Protein AF-A0A7J6EQL5-F1 (afdb_monomer_lite)

pLDDT: mean 83.11, std 14.64, range [50.06, 96.56]

InterPro domains:
  IPR036514 SGNH hydrolase superfamily [G3DSA:3.40.50.1110] (2-82)
  IPR051238 GDSL esterase/lipase [PTHR45650] (5-78)

Organism: Cannabis sativa (NCBI:txid3483)

Sequence (100 aa):
MVVIRLYNNNARKVVLAGIGQIGISPAIIDLYGKKTGVDKVNNLIQIFNKKLKSLVYKLNTKFSDAKFIFVNTFQMHSGDDLSSVDNYPIDIKQLAQLRL

Foldseek 3Di:
DVVVVCVVVVAQEAEDEADAQCLQPPVLCVVQNNPRSRPVVLVVSVVVLVVVVVVQVVVCVVDVSHHYWYFHNHLVPPPDPVVDCVSHRTRVVCVVVPDD

Secondary structure (DSSP, 8-state):
--HHHHHHTT--EEEEE-----TTSHHHHHHH-HHHHHHHHHHHHHHHHHHHHHHHHHHHHH-TT-EEEEE-TTSTTSS--TTSGGGSSB-HHHHTTS--

Radius of gyration: 15.71 Å; chains: 1; bounding box: 38×21×42 Å

Structure (mmCIF, N/CA/C/O backbone):
data_AF-A0A7J6EQL5-F1
#
_entry.id   AF-A0A7J6EQL5-F1
#
loop_
_atom_site.group_PDB
_atom_site.id
_atom_site.type_symbol
_atom_site.label_atom_id
_atom_site.label_alt_id
_atom_site.label_comp_id
_atom_site.label_asym_id
_atom_site.label_entity_id
_atom_site.label_seq_id
_atom_site.pdbx_PDB_ins_code
_atom_site.Cartn_x
_atom_site.Cartn_y
_atom_site.Cartn_z
_atom_site.occupancy
_atom_site.B_iso_or_equiv
_atom_site.auth_seq_id
_atom_site.auth_comp_id
_atom_site.auth_asym_id
_atom_site.auth_atom_id
_atom_site.pdbx_PDB_model_num
ATOM 1 N N . MET A 1 1 ? -12.941 3.254 -6.454 1.00 65.62 1 MET A N 1
ATOM 2 C CA . MET A 1 1 ? -13.169 3.193 -4.989 1.00 65.62 1 MET A CA 1
ATOM 3 C C . MET A 1 1 ? -13.409 1.736 -4.563 1.00 65.62 1 MET A C 1
ATOM 5 O O . MET A 1 1 ? -14.544 1.357 -4.323 1.00 65.62 1 MET A O 1
ATOM 9 N N . VAL A 1 2 ? -12.362 0.896 -4.536 1.00 87.75 2 VAL A N 1
ATOM 10 C CA . VAL A 1 2 ? -12.475 -0.557 -4.241 1.00 87.75 2 VAL A CA 1
ATOM 11 C C . VAL A 1 2 ? -12.235 -0.855 -2.757 1.00 87.75 2 VAL A C 1
ATOM 13 O O . VAL A 1 2 ? -13.017 -1.561 -2.138 1.00 87.75 2 VAL A O 1
ATOM 16 N N . VAL A 1 3 ? -11.227 -0.227 -2.144 1.00 91.94 3 VAL A N 1
ATOM 17 C CA . VAL A 1 3 ? -10.870 -0.445 -0.728 1.00 91.94 3 VAL A CA 1
ATOM 18 C C . VAL A 1 3 ? -12.016 -0.084 0.228 1.00 91.94 3 VAL A C 1
ATOM 20 O O . VAL A 1 3 ? -12.318 -0.834 1.148 1.00 91.94 3 VAL A O 1
ATOM 23 N N . ILE A 1 4 ? -12.722 1.022 -0.031 1.00 92.25 4 ILE A N 1
ATOM 24 C CA . ILE A 1 4 ? -13.876 1.425 0.791 1.00 92.25 4 ILE A CA 1
ATOM 25 C C . ILE A 1 4 ? -15.056 0.460 0.601 1.00 92.25 4 ILE A C 1
ATOM 27 O O . ILE A 1 4 ? -15.802 0.215 1.541 1.00 92.25 4 ILE A O 1
ATOM 31 N N . ARG A 1 5 ? -15.209 -0.150 -0.584 1.00 96.06 5 ARG A N 1
ATOM 32 C CA . ARG A 1 5 ? -16.234 -1.182 -0.791 1.00 96.06 5 ARG A CA 1
ATOM 33 C C . ARG A 1 5 ? -15.947 -2.425 0.045 1.00 96.06 5 ARG A C 1
ATOM 35 O O . ARG A 1 5 ? -16.885 -2.966 0.611 1.00 96.06 5 ARG A O 1
ATOM 42 N N . LEU A 1 6 ? -14.686 -2.849 0.163 1.00 94.56 6 LEU A N 1
ATOM 43 C CA . LEU A 1 6 ? -14.319 -3.961 1.051 1.00 94.56 6 LEU A CA 1
ATOM 44 C C . LEU A 1 6 ? -14.682 -3.643 2.505 1.00 94.56 6 LEU A C 1
ATOM 46 O O . LEU A 1 6 ? -15.325 -4.452 3.165 1.00 94.56 6 LEU A O 1
ATOM 50 N N . TYR A 1 7 ? -14.352 -2.437 2.972 1.00 95.38 7 TYR A N 1
ATOM 51 C CA . TYR A 1 7 ? -14.728 -1.974 4.311 1.00 95.38 7 TYR A CA 1
ATOM 52 C C . TYR A 1 7 ? -16.251 -1.995 4.544 1.00 95.38 7 TYR A C 1
ATOM 54 O O . TYR A 1 7 ? -16.715 -2.531 5.553 1.00 95.38 7 TYR A O 1
ATOM 62 N N . ASN A 1 8 ? -17.027 -1.471 3.586 1.00 95.62 8 ASN A N 1
ATOM 63 C CA . ASN A 1 8 ? -18.494 -1.463 3.639 1.00 95.62 8 ASN A CA 1
ATOM 64 C C . ASN A 1 8 ? -19.086 -2.884 3.658 1.00 95.62 8 ASN A C 1
ATOM 66 O O . ASN A 1 8 ? -20.172 -3.081 4.186 1.00 95.62 8 ASN A O 1
ATOM 70 N N . ASN A 1 9 ? -18.365 -3.870 3.116 1.00 96.56 9 ASN A N 1
ATOM 71 C CA . ASN A 1 9 ? -18.704 -5.294 3.181 1.00 96.56 9 ASN A CA 1
ATOM 72 C C . ASN A 1 9 ? -18.033 -6.000 4.374 1.00 96.56 9 ASN A C 1
ATOM 74 O O . ASN A 1 9 ? -17.656 -7.164 4.289 1.00 96.56 9 ASN A O 1
ATOM 78 N N . ASN A 1 10 ? -17.866 -5.297 5.494 1.00 95.12 10 ASN A N 1
ATOM 79 C CA . ASN A 1 10 ? -17.353 -5.838 6.755 1.00 95.12 10 ASN A CA 1
ATOM 80 C C . ASN A 1 10 ? -15.890 -6.312 6.764 1.00 95.12 10 ASN A C 1
ATOM 82 O O . ASN A 1 10 ? -15.452 -6.918 7.743 1.00 95.12 10 ASN A O 1
ATOM 86 N N . ALA A 1 11 ? -15.077 -5.980 5.756 1.00 95.50 11 ALA A N 1
ATOM 87 C CA . ALA A 1 11 ? -13.638 -6.191 5.877 1.00 95.50 11 ALA A CA 1
ATOM 88 C C . ALA A 1 11 ? -13.063 -5.266 6.967 1.00 95.50 11 ALA A C 1
ATOM 90 O O . ALA A 1 11 ? -13.254 -4.047 6.938 1.00 95.50 11 ALA A O 1
ATOM 91 N N . ARG A 1 12 ? -12.353 -5.850 7.938 1.00 95.25 12 ARG A N 1
ATOM 92 C CA . ARG A 1 12 ? -11.673 -5.120 9.029 1.00 95.25 12 ARG A CA 1
ATOM 93 C C . ARG A 1 12 ? -10.160 -5.279 9.018 1.00 95.25 12 ARG A C 1
ATOM 95 O O . ARG A 1 12 ? -9.473 -4.567 9.735 1.00 95.25 12 ARG A O 1
ATOM 102 N N . LYS A 1 13 ? -9.633 -6.163 8.174 1.00 92.75 13 LYS A N 1
ATOM 103 C CA . LYS A 1 13 ? -8.204 -6.297 7.890 1.00 92.75 13 LYS A CA 1
ATOM 104 C C . LYS A 1 13 ? -8.044 -6.305 6.374 1.00 92.75 13 LYS A C 1
ATOM 106 O O . LYS A 1 13 ? -8.570 -7.197 5.714 1.00 92.75 13 LYS A O 1
ATOM 111 N N . VAL A 1 14 ? -7.390 -5.289 5.817 1.00 92.69 14 VAL A N 1
ATOM 112 C CA . VAL A 1 14 ? -7.222 -5.139 4.362 1.00 92.69 14 VAL A CA 1
ATOM 113 C C . VAL A 1 14 ? -5.762 -4.852 4.047 1.00 92.69 14 VAL A C 1
ATOM 115 O O . VAL A 1 14 ? -5.203 -3.854 4.499 1.00 92.69 14 VAL A O 1
ATOM 118 N N . VAL A 1 15 ? -5.155 -5.720 3.242 1.00 91.75 15 VAL A N 1
ATOM 119 C CA . VAL A 1 15 ? -3.776 -5.560 2.775 1.00 91.75 15 VAL A CA 1
ATOM 120 C C . VAL A 1 15 ? -3.770 -4.830 1.436 1.00 91.75 15 VAL A C 1
ATOM 122 O O . VAL A 1 15 ? -4.489 -5.194 0.507 1.00 91.75 15 VAL A O 1
ATOM 125 N N . LEU A 1 16 ? -2.949 -3.788 1.341 1.00 92.44 16 LEU A N 1
ATOM 126 C CA . LEU A 1 16 ? -2.668 -3.039 0.127 1.00 92.44 16 LEU A CA 1
ATOM 127 C C . LEU A 1 16 ? -1.196 -3.266 -0.220 1.00 92.44 16 LEU A C 1
ATOM 129 O O . LEU A 1 16 ? -0.300 -2.647 0.358 1.00 92.44 16 LEU A O 1
ATOM 133 N N . ALA A 1 17 ? -0.952 -4.177 -1.157 1.00 91.31 17 ALA A N 1
ATOM 134 C CA . ALA A 1 17 ? 0.382 -4.431 -1.675 1.00 91.31 17 ALA A CA 1
ATOM 135 C C . ALA A 1 17 ? 0.807 -3.306 -2.630 1.00 91.31 17 ALA A C 1
ATOM 137 O O . ALA A 1 17 ? 0.046 -2.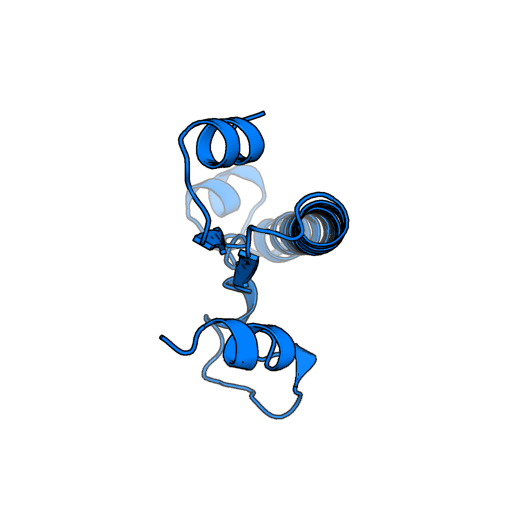901 -3.512 1.00 91.31 17 ALA A O 1
ATOM 138 N N . GLY A 1 18 ? 2.029 -2.806 -2.450 1.00 90.88 18 GLY A N 1
ATOM 139 C CA . GLY A 1 18 ? 2.698 -1.977 -3.444 1.00 90.88 18 GLY A CA 1
ATOM 140 C C . GLY A 1 18 ? 3.006 -2.758 -4.722 1.00 90.88 18 GLY A C 1
ATOM 141 O O . GLY A 1 18 ? 2.769 -3.965 -4.820 1.00 90.88 18 GLY A O 1
ATOM 142 N N . ILE A 1 19 ? 3.561 -2.061 -5.706 1.00 92.12 19 ILE A N 1
ATOM 143 C CA . ILE A 1 19 ? 4.042 -2.664 -6.950 1.00 92.12 19 ILE A CA 1
ATOM 144 C C . ILE A 1 19 ? 5.538 -2.973 -6.804 1.00 92.12 19 ILE A C 1
ATOM 146 O O . ILE A 1 19 ? 6.302 -2.133 -6.316 1.00 92.12 19 ILE A O 1
ATOM 150 N N . GLY A 1 20 ? 5.927 -4.179 -7.229 1.00 89.12 20 GLY A N 1
ATOM 151 C CA . GLY A 1 20 ? 7.316 -4.634 -7.299 1.00 89.12 20 GLY A CA 1
ATOM 152 C C . GLY A 1 20 ? 8.122 -3.923 -8.391 1.00 89.12 20 GLY A C 1
ATOM 153 O O . GLY A 1 20 ? 7.578 -3.165 -9.191 1.00 89.12 20 GLY A O 1
ATOM 154 N N . GLN A 1 21 ? 9.425 -4.182 -8.465 1.00 88.25 21 GLN A N 1
ATOM 155 C CA . GLN A 1 21 ? 10.241 -3.688 -9.578 1.00 88.25 21 GLN A CA 1
ATOM 156 C C . GLN A 1 21 ? 9.867 -4.428 -10.871 1.00 88.25 21 GLN A C 1
ATOM 158 O O . GLN A 1 21 ? 10.147 -5.614 -11.010 1.00 88.25 21 GLN A O 1
ATOM 163 N N . ILE A 1 22 ? 9.247 -3.734 -11.830 1.00 89.50 22 ILE A N 1
ATOM 164 C CA . ILE A 1 22 ? 8.865 -4.316 -13.136 1.00 89.50 22 ILE A CA 1
ATOM 165 C C . ILE A 1 22 ? 9.581 -3.661 -14.321 1.00 89.50 22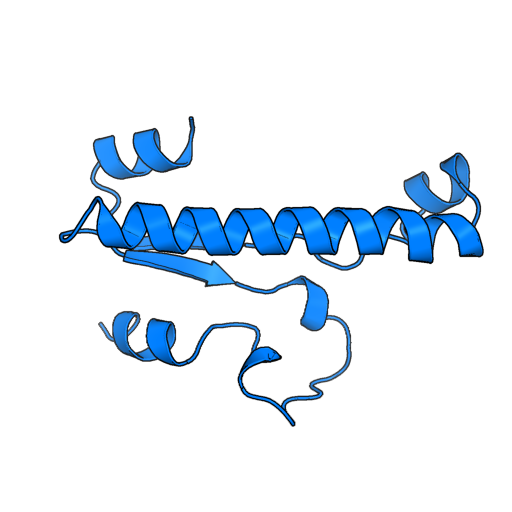 ILE A C 1
ATOM 167 O O . ILE A 1 22 ? 9.278 -3.967 -15.475 1.00 89.50 22 ILE A O 1
ATOM 171 N N . GLY A 1 23 ? 10.551 -2.783 -14.054 1.00 85.44 23 GLY A N 1
ATOM 172 C CA . GLY A 1 23 ? 11.314 -2.074 -15.082 1.00 85.44 23 GLY A CA 1
ATOM 173 C C . GLY A 1 23 ? 12.093 -2.972 -16.059 1.00 85.44 23 GLY A C 1
ATOM 174 O O . GLY A 1 23 ? 12.454 -2.522 -17.141 1.00 85.44 23 GLY A O 1
ATOM 175 N N . ILE A 1 24 ? 12.313 -4.244 -15.707 1.00 87.00 24 ILE A N 1
ATOM 176 C CA . ILE A 1 24 ? 12.950 -5.264 -16.561 1.00 87.00 24 ILE A CA 1
ATOM 177 C C . ILE A 1 24 ? 11.958 -6.245 -17.204 1.00 87.00 24 ILE A C 1
ATOM 179 O O . ILE A 1 24 ? 12.377 -7.232 -17.803 1.00 87.00 24 ILE A O 1
ATOM 183 N N . SER A 1 25 ? 10.650 -6.036 -17.047 1.00 89.12 25 SER A N 1
ATOM 184 C CA . SER A 1 25 ? 9.662 -6.925 -17.665 1.00 89.12 25 SER A CA 1
ATOM 185 C C . SER A 1 25 ? 9.719 -6.825 -19.199 1.00 89.12 25 SER A C 1
ATOM 187 O O . SER A 1 25 ? 9.977 -5.732 -19.715 1.00 89.12 25 SER A O 1
ATOM 189 N N . PRO A 1 26 ? 9.457 -7.920 -19.947 1.00 90.75 26 PRO A N 1
ATOM 190 C CA . PRO A 1 26 ? 9.565 -7.921 -21.409 1.00 90.75 26 PRO A CA 1
ATOM 191 C C . PRO A 1 26 ? 8.792 -6.781 -22.083 1.00 90.75 26 PRO A C 1
ATOM 193 O O . PRO A 1 26 ? 9.339 -6.095 -22.936 1.00 90.75 26 PRO A O 1
ATOM 196 N N . ALA A 1 27 ? 7.566 -6.507 -21.626 1.00 92.31 27 ALA A N 1
ATOM 197 C CA . ALA A 1 27 ? 6.738 -5.425 -22.157 1.00 92.31 27 ALA A CA 1
ATOM 198 C C . ALA A 1 27 ? 7.351 -4.027 -21.941 1.00 92.31 27 ALA A C 1
ATOM 200 O O . ALA A 1 27 ? 7.259 -3.164 -22.806 1.00 92.31 27 ALA A O 1
ATOM 201 N N . ILE A 1 28 ? 7.994 -3.784 -20.795 1.00 92.12 28 ILE A N 1
ATOM 202 C CA . ILE A 1 28 ? 8.644 -2.496 -20.515 1.00 92.12 28 ILE A CA 1
ATOM 203 C C . ILE A 1 28 ? 9.937 -2.338 -21.317 1.00 92.12 28 ILE A C 1
ATOM 205 O O . ILE A 1 28 ? 10.233 -1.236 -21.784 1.00 92.12 28 ILE A O 1
ATOM 209 N N . ILE A 1 29 ? 10.687 -3.428 -21.494 1.00 91.00 29 ILE A N 1
ATOM 210 C CA . ILE A 1 29 ? 11.879 -3.440 -22.347 1.00 91.00 29 ILE A CA 1
ATOM 211 C C . ILE A 1 29 ? 11.494 -3.134 -23.796 1.00 91.00 29 ILE A C 1
ATOM 213 O O . ILE A 1 29 ? 12.185 -2.342 -24.428 1.00 91.00 29 ILE A O 1
ATOM 217 N N . ASP A 1 30 ? 10.400 -3.704 -24.296 1.00 93.31 30 ASP A N 1
ATOM 218 C CA . ASP A 1 30 ? 9.904 -3.444 -25.652 1.00 93.31 30 ASP A CA 1
ATOM 219 C C . ASP A 1 30 ? 9.495 -1.970 -25.844 1.00 93.31 30 ASP A C 1
ATOM 221 O O . ASP A 1 30 ? 9.874 -1.327 -26.819 1.00 93.31 30 ASP A O 1
ATOM 225 N N . LEU A 1 31 ? 8.810 -1.383 -24.856 1.00 91.69 31 LEU A N 1
ATOM 226 C CA . LEU A 1 31 ? 8.312 -0.003 -24.934 1.00 91.69 31 LEU A CA 1
ATOM 227 C C . LEU A 1 31 ? 9.383 1.080 -24.753 1.00 91.69 31 LEU A C 1
ATOM 229 O O . LEU A 1 31 ? 9.273 2.162 -25.333 1.00 91.69 31 LEU A O 1
ATOM 233 N N . TYR A 1 32 ? 10.366 0.848 -23.884 1.00 89.88 32 TYR A N 1
ATOM 234 C CA . TYR A 1 32 ? 11.295 1.897 -23.448 1.00 89.88 32 TYR A CA 1
ATOM 235 C C . TYR A 1 32 ? 12.770 1.514 -23.599 1.00 89.88 32 TYR A C 1
ATOM 237 O O . TYR A 1 32 ? 13.636 2.359 -23.389 1.00 89.88 32 TYR A O 1
ATOM 245 N N . GLY A 1 33 ? 13.089 0.270 -23.951 1.00 87.06 33 GLY A N 1
ATOM 246 C CA . GLY A 1 33 ? 14.446 -0.263 -23.879 1.00 87.06 33 GLY A CA 1
ATOM 247 C C . GLY A 1 33 ? 14.880 -0.562 -22.439 1.00 87.06 33 GLY A C 1
ATOM 248 O O . GLY A 1 33 ? 14.365 -0.006 -21.469 1.00 87.06 33 GLY A O 1
ATOM 249 N N . LYS A 1 34 ? 15.871 -1.447 -22.277 1.00 84.69 34 LYS A N 1
ATOM 250 C CA . LYS A 1 34 ? 16.269 -1.981 -20.960 1.00 84.69 34 LYS A CA 1
ATOM 251 C C . LYS A 1 34 ? 16.656 -0.903 -19.938 1.00 84.69 34 LYS A C 1
ATOM 253 O O . LYS A 1 34 ? 16.171 -0.942 -18.815 1.00 84.69 34 LYS A O 1
ATOM 258 N N . LYS A 1 35 ? 17.525 0.050 -20.297 1.00 82.94 35 LYS A N 1
ATOM 259 C CA . LYS A 1 35 ? 18.004 1.081 -19.351 1.00 82.94 35 LYS A CA 1
ATOM 260 C C . LYS A 1 35 ? 16.892 2.051 -18.953 1.00 82.94 35 LYS A C 1
ATOM 262 O O . LYS A 1 35 ? 16.593 2.204 -17.776 1.00 82.94 35 LYS A O 1
ATOM 267 N N . THR A 1 36 ? 16.241 2.664 -19.938 1.00 83.75 36 THR A N 1
ATOM 268 C CA . THR A 1 36 ? 15.186 3.653 -19.691 1.00 83.75 36 THR A CA 1
ATOM 269 C C . THR A 1 36 ? 13.957 3.024 -19.038 1.00 83.75 36 THR A C 1
ATOM 271 O O . THR A 1 36 ? 13.332 3.667 -18.198 1.00 83.75 36 THR A O 1
ATOM 274 N N . GLY A 1 37 ? 13.629 1.771 -19.367 1.00 84.75 37 GLY A N 1
ATOM 275 C CA . GLY A 1 37 ? 12.559 1.008 -18.730 1.00 84.75 37 GLY A CA 1
ATOM 276 C C . GLY A 1 37 ? 12.778 0.819 -17.230 1.00 84.75 37 GLY A C 1
ATOM 277 O O . GLY A 1 37 ? 11.865 1.092 -16.451 1.00 84.75 37 GLY A O 1
ATOM 278 N N . VAL A 1 38 ? 13.995 0.448 -16.816 1.00 86.75 38 VAL A N 1
ATOM 279 C CA . VAL A 1 38 ? 14.356 0.304 -15.396 1.00 86.75 38 VAL A CA 1
ATOM 280 C C . VAL A 1 38 ? 14.130 1.606 -14.642 1.00 86.75 38 VAL A C 1
ATOM 282 O O . VAL A 1 38 ? 13.317 1.632 -13.719 1.00 86.75 38 VAL A O 1
ATOM 285 N N . ASP A 1 39 ? 14.776 2.692 -15.060 1.00 89.12 39 ASP A N 1
ATOM 286 C CA . ASP A 1 39 ? 14.744 3.940 -14.293 1.00 89.12 39 ASP A CA 1
ATOM 287 C C . ASP A 1 39 ? 13.355 4.583 -14.322 1.00 89.12 39 ASP A C 1
ATOM 289 O O . ASP A 1 39 ? 12.783 4.925 -13.285 1.00 89.12 39 ASP A O 1
ATOM 293 N N . LYS A 1 40 ? 12.767 4.723 -15.515 1.00 90.19 40 LYS A N 1
ATOM 294 C CA . LYS A 1 40 ? 11.505 5.449 -15.690 1.00 90.19 40 LYS A CA 1
ATOM 295 C C . LYS A 1 40 ? 10.352 4.744 -14.984 1.00 90.19 40 LYS A C 1
ATOM 297 O O . LYS A 1 40 ? 9.586 5.389 -14.267 1.00 90.19 40 LYS A O 1
ATOM 302 N N . VAL A 1 41 ? 10.222 3.432 -15.173 1.00 92.75 41 VAL A N 1
ATOM 303 C CA . VAL A 1 41 ? 9.084 2.680 -14.632 1.00 92.75 41 VAL A CA 1
ATOM 304 C C . VAL A 1 41 ? 9.236 2.474 -13.131 1.00 92.75 41 VAL A C 1
ATOM 306 O O . VAL A 1 41 ? 8.277 2.714 -12.396 1.00 92.75 41 VAL A O 1
ATOM 309 N N . ASN A 1 42 ? 10.433 2.132 -12.644 1.00 90.88 42 ASN A N 1
ATOM 310 C CA . ASN A 1 42 ? 10.633 1.952 -11.207 1.00 90.88 42 ASN A CA 1
ATOM 311 C C . ASN A 1 42 ? 10.475 3.274 -10.433 1.00 90.88 42 ASN A C 1
ATOM 313 O O . ASN A 1 42 ? 9.907 3.265 -9.340 1.00 90.88 42 ASN A O 1
ATOM 317 N N . ASN A 1 43 ? 10.866 4.422 -10.998 1.00 93.00 43 ASN A N 1
ATOM 318 C CA . ASN A 1 43 ? 10.612 5.727 -10.371 1.00 93.00 43 ASN A CA 1
ATOM 319 C C . ASN A 1 43 ? 9.112 6.041 -10.261 1.00 93.00 43 ASN A C 1
ATOM 321 O O . ASN A 1 43 ? 8.641 6.486 -9.211 1.00 93.00 43 ASN A O 1
ATOM 325 N N . LEU A 1 44 ? 8.333 5.762 -11.311 1.00 94.38 44 LEU A N 1
ATOM 326 C CA . LEU A 1 44 ? 6.875 5.931 -11.277 1.00 94.38 44 LEU A CA 1
ATOM 327 C C . LEU A 1 44 ? 6.214 5.003 -10.250 1.00 94.38 44 LEU A C 1
ATOM 329 O O . LEU A 1 44 ? 5.304 5.422 -9.528 1.00 94.38 44 LEU A O 1
ATOM 333 N N . ILE A 1 45 ? 6.707 3.772 -10.132 1.00 93.50 45 ILE A N 1
ATOM 334 C CA . ILE A 1 45 ? 6.248 2.807 -9.129 1.00 93.50 45 ILE A CA 1
ATOM 335 C C . ILE A 1 45 ? 6.528 3.297 -7.711 1.00 93.50 45 ILE A C 1
ATOM 337 O O . ILE A 1 45 ? 5.643 3.223 -6.859 1.00 93.50 45 ILE A O 1
ATOM 341 N N . GLN A 1 46 ? 7.706 3.861 -7.444 1.00 92.19 46 GLN A N 1
ATOM 342 C CA . GLN A 1 46 ? 8.008 4.427 -6.128 1.00 92.19 46 GLN A CA 1
ATOM 343 C C . GLN A 1 46 ? 7.058 5.580 -5.767 1.00 92.19 46 GLN A C 1
ATOM 345 O O . GLN A 1 46 ? 6.565 5.646 -4.637 1.00 92.19 46 GLN A O 1
ATOM 350 N N . ILE A 1 47 ? 6.719 6.449 -6.728 1.00 95.12 47 ILE A N 1
ATOM 351 C CA . ILE A 1 47 ? 5.720 7.514 -6.525 1.00 95.12 47 ILE A CA 1
ATOM 352 C C . ILE A 1 47 ? 4.342 6.916 -6.211 1.00 95.12 47 ILE A C 1
ATOM 354 O O . ILE A 1 47 ? 3.662 7.384 -5.290 1.00 95.12 47 ILE A O 1
ATOM 358 N N . PHE A 1 48 ? 3.926 5.884 -6.949 1.00 95.19 48 PHE A N 1
ATOM 359 C CA . PHE A 1 48 ? 2.676 5.171 -6.689 1.00 95.19 48 PHE A CA 1
ATOM 360 C C . PHE A 1 48 ? 2.661 4.558 -5.282 1.00 95.19 48 PHE A C 1
ATOM 362 O O . PHE A 1 48 ? 1.742 4.834 -4.510 1.00 95.19 48 PHE A O 1
ATOM 369 N N . ASN A 1 49 ? 3.705 3.817 -4.906 1.00 93.00 49 ASN A N 1
ATOM 370 C CA . ASN A 1 49 ? 3.831 3.170 -3.599 1.00 93.00 49 ASN A CA 1
ATOM 371 C C . ASN A 1 49 ? 3.820 4.195 -2.453 1.00 93.00 49 ASN A C 1
ATOM 373 O O . ASN A 1 49 ? 3.141 3.986 -1.445 1.00 93.00 49 ASN A O 1
ATOM 377 N N . LYS A 1 50 ? 4.469 5.356 -2.625 1.00 92.19 50 LYS A N 1
ATOM 378 C CA . LYS A 1 50 ? 4.414 6.464 -1.654 1.00 92.19 50 LYS A CA 1
ATOM 379 C C . LYS A 1 50 ? 2.989 6.997 -1.471 1.00 92.19 50 LYS A C 1
ATOM 381 O O . LYS A 1 50 ? 2.546 7.217 -0.341 1.00 92.19 50 LYS A O 1
ATOM 386 N N . LYS A 1 51 ? 2.245 7.181 -2.568 1.00 95.25 51 LYS A N 1
ATOM 387 C CA . LYS A 1 51 ? 0.833 7.599 -2.516 1.00 95.25 51 LYS A CA 1
ATOM 388 C C . LYS A 1 51 ? -0.057 6.519 -1.896 1.00 95.25 51 LYS A C 1
ATOM 390 O O . LYS A 1 51 ? -0.954 6.860 -1.127 1.00 95.25 51 LYS A O 1
ATOM 395 N N . LEU A 1 52 ? 0.212 5.241 -2.166 1.00 94.81 52 LEU A N 1
ATOM 396 C CA . LEU A 1 52 ? -0.512 4.115 -1.574 1.00 94.81 52 LEU A CA 1
ATOM 397 C C . LEU A 1 52 ? -0.304 4.048 -0.054 1.00 94.81 52 LEU A C 1
ATOM 399 O O . LEU A 1 52 ? -1.281 3.960 0.687 1.00 94.81 52 LEU A O 1
ATOM 403 N N . LYS A 1 53 ? 0.938 4.204 0.426 1.00 92.00 53 LYS A N 1
ATOM 404 C CA . LYS A 1 53 ? 1.252 4.305 1.863 1.00 92.00 53 LYS A CA 1
ATOM 405 C C . LYS A 1 53 ? 0.521 5.486 2.520 1.00 92.00 53 LYS A C 1
ATOM 407 O O . LYS A 1 53 ? -0.065 5.335 3.590 1.00 92.00 53 LYS A O 1
ATOM 412 N N . SER A 1 54 ? 0.477 6.645 1.855 1.00 94.00 54 SER A N 1
ATOM 413 C CA . SER A 1 54 ? -0.299 7.805 2.329 1.00 94.00 54 SER A CA 1
ATOM 414 C C . SER A 1 54 ? -1.807 7.527 2.390 1.00 94.00 54 SER A C 1
ATOM 416 O O . SER A 1 54 ? -2.475 7.954 3.333 1.00 94.00 54 SER A O 1
ATOM 418 N N . LEU A 1 55 ? -2.359 6.786 1.423 1.00 94.50 55 LEU A N 1
ATOM 419 C CA . LEU A 1 55 ? -3.759 6.362 1.454 1.00 94.50 55 LEU A CA 1
ATOM 420 C C . LEU A 1 55 ? -4.036 5.434 2.643 1.00 94.50 55 LEU A C 1
ATOM 422 O O . LEU A 1 55 ? -5.023 5.646 3.341 1.00 94.50 55 LEU A O 1
ATOM 426 N N . VAL A 1 56 ? -3.163 4.459 2.905 1.00 93.62 56 VAL A N 1
ATOM 427 C CA . VAL A 1 56 ? -3.274 3.570 4.074 1.00 93.62 56 VAL A CA 1
ATOM 428 C C . VAL A 1 56 ? -3.301 4.369 5.376 1.00 93.62 56 VAL A C 1
ATOM 430 O O . VAL A 1 56 ? -4.170 4.127 6.213 1.00 93.62 56 VAL A O 1
ATOM 433 N N . TYR A 1 57 ? -2.431 5.373 5.521 1.00 93.25 57 TYR A N 1
ATOM 434 C CA . TYR A 1 57 ? -2.468 6.278 6.674 1.00 93.25 57 TYR A CA 1
ATOM 435 C C . TYR A 1 57 ? -3.837 6.960 6.822 1.00 93.25 57 TYR A C 1
ATOM 437 O O . TYR A 1 57 ? -4.470 6.848 7.868 1.00 93.25 57 TYR A O 1
ATOM 445 N N . LYS A 1 58 ? -4.349 7.586 5.751 1.00 94.88 58 LYS A N 1
ATOM 446 C CA . LYS A 1 58 ? -5.660 8.262 5.767 1.00 94.88 58 LYS A CA 1
ATOM 447 C C . LYS A 1 58 ? -6.815 7.314 6.101 1.00 94.88 58 LYS A C 1
ATOM 449 O O . LYS A 1 58 ? -7.745 7.715 6.795 1.00 94.88 58 LYS A O 1
ATOM 454 N N . LEU A 1 59 ? -6.777 6.077 5.603 1.00 94.62 59 LEU A N 1
ATOM 455 C CA . LEU A 1 59 ? -7.806 5.072 5.876 1.00 94.62 59 LEU A CA 1
ATOM 456 C C . LEU A 1 59 ? -7.797 4.643 7.346 1.00 94.62 59 LEU A C 1
ATOM 458 O O . LEU A 1 59 ? -8.860 4.610 7.956 1.00 94.62 59 LEU A O 1
ATOM 462 N N . ASN A 1 60 ? -6.619 4.400 7.925 1.00 93.94 60 ASN A N 1
ATOM 463 C CA . ASN A 1 60 ? -6.486 4.067 9.347 1.00 93.94 60 ASN A CA 1
ATOM 464 C C . ASN A 1 60 ? -6.870 5.234 10.272 1.00 93.94 60 ASN A C 1
ATOM 466 O O . ASN A 1 60 ? -7.362 4.999 11.369 1.00 93.94 60 ASN A O 1
ATOM 470 N N . THR A 1 61 ? -6.685 6.489 9.846 1.00 94.12 61 THR A N 1
ATOM 471 C CA . THR A 1 61 ? -7.209 7.653 10.586 1.00 94.12 61 THR A CA 1
ATOM 472 C C . THR A 1 61 ? -8.734 7.739 10.508 1.00 94.12 61 THR A C 1
ATOM 474 O O . THR A 1 61 ? -9.374 8.183 11.455 1.00 94.12 61 THR A O 1
ATOM 477 N N . LYS A 1 62 ? -9.326 7.341 9.376 1.00 95.69 62 LYS A N 1
ATOM 478 C CA . LYS A 1 62 ? -10.768 7.464 9.129 1.00 95.69 62 LYS A CA 1
ATOM 479 C C . LYS A 1 62 ? -11.595 6.336 9.753 1.00 95.69 62 LYS A C 1
ATOM 481 O O . LYS A 1 62 ? -12.711 6.591 10.192 1.00 95.69 62 LYS A O 1
ATOM 486 N N . PHE A 1 63 ? -11.090 5.108 9.739 1.00 95.06 63 PHE A N 1
ATOM 487 C CA . PHE A 1 63 ? -11.821 3.915 10.163 1.00 95.06 63 PHE A CA 1
ATOM 488 C C . PHE A 1 63 ? -11.105 3.286 11.356 1.00 95.06 63 PHE A C 1
ATOM 490 O O . PHE A 1 63 ? -10.169 2.509 11.189 1.00 95.06 63 PHE A O 1
ATOM 497 N N . SER A 1 64 ? -11.521 3.656 12.566 1.00 93.81 64 SER A N 1
ATOM 498 C CA . SER A 1 64 ? -10.891 3.197 13.810 1.00 93.81 64 SER A CA 1
ATOM 499 C C . SER A 1 64 ? -11.124 1.711 14.099 1.00 93.81 64 SER A C 1
ATOM 501 O O . SER A 1 64 ? -10.307 1.088 14.780 1.00 93.81 64 SER A O 1
ATOM 503 N N . ASP A 1 65 ? -12.202 1.138 13.562 1.00 95.56 65 ASP A N 1
ATOM 504 C CA . ASP A 1 65 ? -12.590 -0.265 13.713 1.00 95.56 65 ASP A CA 1
ATOM 505 C C . ASP A 1 65 ? -11.920 -1.198 12.688 1.00 95.56 65 ASP A C 1
ATOM 507 O O . ASP A 1 65 ? -11.993 -2.418 12.830 1.00 95.56 65 ASP A O 1
ATOM 511 N N . ALA A 1 66 ? -11.234 -0.654 11.678 1.00 93.88 66 ALA A N 1
ATOM 512 C CA . ALA A 1 66 ? -10.551 -1.412 10.634 1.00 93.88 66 ALA A CA 1
ATOM 513 C C . ALA A 1 66 ? -9.040 -1.144 10.614 1.00 93.88 66 ALA A C 1
ATOM 515 O O . ALA A 1 66 ? -8.559 -0.085 11.011 1.00 93.88 66 ALA A O 1
ATOM 516 N N . LYS A 1 67 ? -8.281 -2.119 10.112 1.00 92.19 67 LYS A N 1
ATOM 517 C CA . LYS A 1 67 ? -6.833 -2.062 9.919 1.00 92.19 67 LYS A CA 1
ATOM 518 C C . LYS A 1 67 ? -6.495 -2.206 8.443 1.00 92.19 67 LYS A C 1
ATOM 520 O O . LYS A 1 67 ? -6.796 -3.222 7.811 1.00 92.19 67 LYS A O 1
ATOM 525 N N . PHE A 1 68 ? -5.837 -1.188 7.907 1.00 92.62 68 PHE A N 1
ATOM 526 C CA . PHE A 1 68 ? -5.281 -1.182 6.560 1.00 92.62 68 PHE A CA 1
ATOM 527 C C . PHE A 1 68 ? -3.767 -1.322 6.651 1.00 92.62 68 PHE A C 1
ATOM 529 O O . PHE A 1 68 ? -3.119 -0.582 7.392 1.00 92.62 68 PHE A O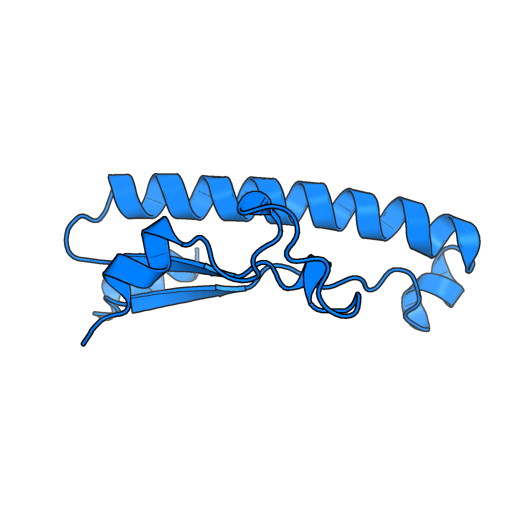 1
ATOM 536 N N . ILE A 1 69 ? -3.213 -2.269 5.901 1.00 91.06 69 ILE A N 1
ATOM 537 C CA . ILE A 1 69 ? -1.801 -2.644 5.983 1.00 91.06 69 ILE A CA 1
ATOM 538 C C . ILE A 1 69 ? -1.153 -2.385 4.630 1.00 91.06 69 ILE A C 1
ATOM 540 O O . ILE A 1 69 ? -1.658 -2.849 3.609 1.00 91.06 69 ILE A O 1
ATOM 544 N N . PHE A 1 70 ? -0.048 -1.647 4.612 1.00 90.38 70 PHE A N 1
ATOM 545 C CA . PHE A 1 70 ? 0.763 -1.464 3.411 1.00 90.38 70 PHE A CA 1
ATOM 546 C C . PHE A 1 70 ? 1.904 -2.479 3.401 1.00 90.38 70 PHE A C 1
ATOM 548 O O . PHE A 1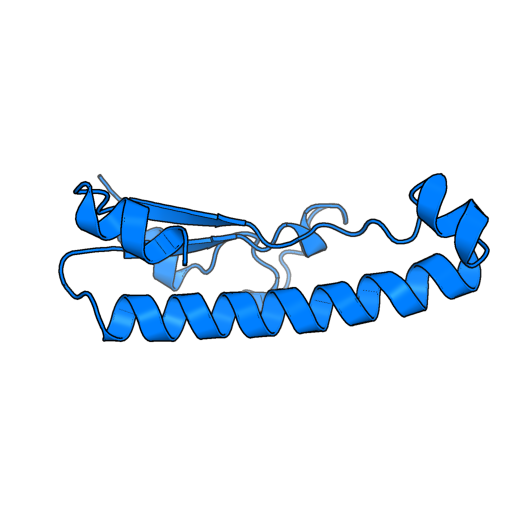 70 ? 2.659 -2.558 4.369 1.00 90.38 70 PHE A O 1
ATOM 555 N N . VAL A 1 71 ? 2.050 -3.202 2.289 1.00 87.38 71 VAL A N 1
ATOM 556 C CA . VAL A 1 71 ? 3.174 -4.124 2.069 1.00 87.38 71 VAL A CA 1
ATOM 557 C C . VAL A 1 71 ? 4.058 -3.585 0.951 1.00 87.38 71 VAL A C 1
ATOM 559 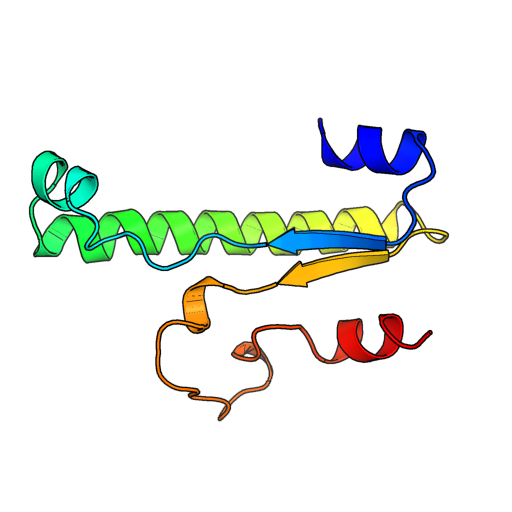O O . VAL A 1 71 ? 3.601 -3.395 -0.179 1.00 87.38 71 VAL A O 1
ATOM 562 N N . ASN A 1 72 ? 5.329 -3.336 1.259 1.00 85.94 72 ASN A N 1
ATOM 563 C CA . ASN A 1 72 ? 6.320 -2.823 0.324 1.00 85.94 72 ASN A CA 1
ATOM 564 C C . ASN A 1 72 ? 6.953 -3.956 -0.500 1.00 85.94 72 ASN A C 1
ATOM 566 O O . ASN A 1 72 ? 8.038 -4.440 -0.197 1.00 85.94 72 ASN A O 1
ATOM 570 N N . THR A 1 73 ? 6.291 -4.352 -1.583 1.00 85.56 73 THR A N 1
ATOM 571 C CA . THR A 1 73 ? 6.781 -5.400 -2.498 1.00 85.56 73 THR A CA 1
ATOM 572 C C . THR A 1 73 ? 7.932 -4.946 -3.402 1.00 85.56 73 THR A C 1
ATOM 574 O O . THR A 1 73 ? 8.615 -5.774 -4.008 1.00 85.56 73 THR A O 1
ATOM 577 N N . PHE A 1 74 ? 8.184 -3.635 -3.485 1.00 84.75 74 PHE A N 1
ATOM 578 C CA . PHE A 1 74 ? 9.257 -3.059 -4.297 1.00 84.75 74 PHE A CA 1
ATOM 579 C C . PHE A 1 74 ? 10.647 -3.485 -3.826 1.00 84.75 74 PHE A C 1
ATOM 581 O O . PHE A 1 74 ? 11.542 -3.659 -4.648 1.00 84.75 74 PHE A O 1
ATOM 588 N N . GLN A 1 75 ? 10.814 -3.675 -2.518 1.00 72.19 75 GLN A N 1
ATOM 589 C CA . GLN A 1 75 ? 12.090 -4.060 -1.914 1.00 72.19 75 GLN A CA 1
ATOM 590 C C . GLN A 1 75 ? 12.239 -5.571 -1.691 1.00 72.19 75 GLN A C 1
ATOM 592 O O . GLN A 1 75 ? 13.324 -6.033 -1.376 1.00 72.19 75 GLN A O 1
ATOM 597 N N . MET A 1 76 ? 11.191 -6.365 -1.931 1.00 71.81 76 MET A N 1
ATOM 598 C CA . MET A 1 76 ? 11.234 -7.824 -1.730 1.00 71.81 76 MET A CA 1
ATOM 599 C C . MET A 1 76 ? 12.074 -8.571 -2.786 1.00 71.81 76 MET A C 1
ATOM 601 O O . MET A 1 76 ? 12.286 -9.769 -2.658 1.00 71.81 76 MET A O 1
ATOM 605 N N . HIS A 1 77 ? 12.519 -7.890 -3.850 1.00 60.66 77 HIS A N 1
ATOM 606 C CA . HIS A 1 77 ? 13.284 -8.488 -4.956 1.00 60.66 77 HIS A CA 1
ATOM 607 C C . HIS A 1 77 ? 14.807 -8.345 -4.803 1.00 60.66 77 HIS A C 1
ATOM 609 O O . HIS A 1 77 ? 15.558 -9.010 -5.513 1.00 60.66 77 HIS A O 1
ATOM 615 N N . SER A 1 78 ? 15.274 -7.484 -3.900 1.00 55.38 78 SER A N 1
ATOM 616 C CA . SER A 1 78 ? 16.677 -7.421 -3.490 1.00 55.38 78 SER A CA 1
ATOM 617 C C . SER A 1 78 ? 16.823 -8.317 -2.274 1.00 55.38 78 SER A C 1
ATOM 619 O O . SER A 1 78 ? 16.130 -8.057 -1.300 1.00 55.38 78 SER A O 1
ATOM 621 N N . GLY A 1 79 ? 17.664 -9.355 -2.335 1.00 54.03 79 GLY A N 1
ATOM 622 C CA . GLY A 1 79 ? 17.964 -10.214 -1.186 1.00 54.03 79 GLY A CA 1
ATOM 623 C C . GLY A 1 79 ? 18.215 -9.369 0.064 1.00 54.03 79 GLY A C 1
ATOM 624 O O . GLY A 1 79 ? 19.244 -8.713 0.157 1.00 54.03 79 GLY A O 1
ATOM 625 N N . ASP A 1 80 ? 17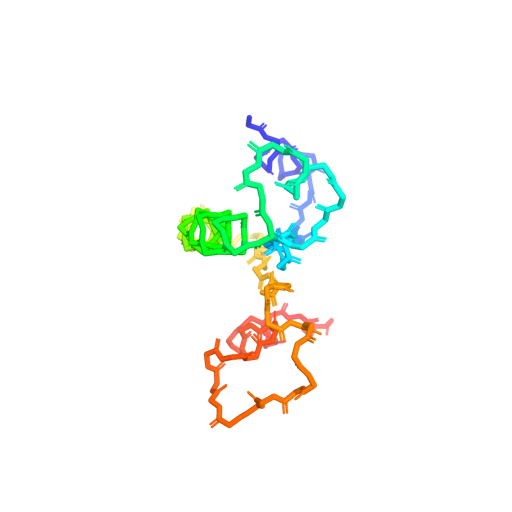.198 -9.336 0.921 1.00 53.03 80 ASP A N 1
ATOM 626 C CA . ASP A 1 80 ? 17.045 -8.672 2.210 1.00 53.03 80 ASP A CA 1
ATOM 627 C C . ASP A 1 80 ? 18.195 -7.749 2.662 1.00 53.03 80 ASP A C 1
ATOM 629 O O . ASP A 1 80 ? 19.018 -8.125 3.494 1.00 53.03 80 ASP A O 1
ATOM 633 N N . ASP A 1 81 ? 18.192 -6.487 2.211 1.00 55.19 81 ASP A N 1
ATOM 634 C CA . ASP A 1 81 ? 18.872 -5.414 2.949 1.00 55.19 81 ASP A CA 1
ATOM 635 C C . ASP A 1 81 ? 17.925 -4.846 4.020 1.00 55.19 81 ASP A C 1
ATOM 637 O O . ASP A 1 81 ? 17.311 -3.783 3.883 1.00 55.19 81 ASP A O 1
ATOM 641 N N . LEU A 1 82 ? 17.785 -5.610 5.107 1.00 59.81 82 LEU A N 1
ATOM 642 C CA . LEU A 1 82 ? 17.007 -5.257 6.303 1.00 59.81 82 LEU A CA 1
ATOM 643 C C . LEU A 1 82 ? 17.754 -4.274 7.223 1.00 59.81 82 LEU A C 1
ATOM 645 O O . LEU A 1 82 ? 17.389 -4.123 8.391 1.00 59.81 82 LEU A O 1
ATOM 649 N N . SER A 1 83 ? 18.800 -3.608 6.724 1.00 58.38 83 SER A N 1
ATOM 650 C CA . SER A 1 83 ? 19.619 -2.666 7.497 1.00 58.38 83 SER A CA 1
ATOM 651 C C . SER A 1 83 ? 18.851 -1.436 7.989 1.00 58.38 83 SER A C 1
ATOM 653 O O . SER A 1 83 ? 19.312 -0.754 8.905 1.00 58.38 83 SER A O 1
ATOM 655 N N . SER A 1 84 ? 17.662 -1.159 7.437 1.00 57.31 84 SER A N 1
ATOM 656 C CA . SER A 1 84 ? 16.786 -0.085 7.903 1.00 57.31 84 SER A CA 1
ATOM 657 C C . SER A 1 84 ? 15.337 -0.542 8.097 1.00 57.31 84 SER A C 1
ATOM 659 O O . SER A 1 84 ? 14.784 -1.320 7.320 1.00 57.31 84 SER A O 1
ATOM 661 N N . VAL A 1 85 ? 14.689 -0.016 9.141 1.00 57.94 85 VAL A N 1
ATOM 662 C CA . VAL A 1 85 ? 13.279 -0.305 9.471 1.00 57.94 85 VAL A CA 1
ATOM 663 C C . VAL A 1 85 ? 12.330 0.114 8.340 1.00 57.94 85 VAL A C 1
ATOM 665 O O . VAL A 1 85 ? 11.286 -0.504 8.152 1.00 57.94 85 VAL A O 1
ATOM 668 N N . ASP A 1 86 ? 12.700 1.125 7.552 1.00 59.94 86 ASP A N 1
ATOM 669 C CA . ASP A 1 86 ? 11.909 1.600 6.412 1.00 59.94 86 ASP A CA 1
ATOM 670 C C . ASP A 1 86 ? 11.966 0.663 5.193 1.00 59.94 86 ASP A C 1
ATOM 672 O O . ASP A 1 86 ? 11.074 0.715 4.338 1.00 59.94 86 ASP A O 1
ATOM 676 N N . ASN A 1 87 ? 12.976 -0.211 5.134 1.00 60.31 87 ASN A N 1
ATOM 677 C CA . ASN A 1 87 ? 13.146 -1.217 4.086 1.00 60.31 87 ASN A CA 1
ATOM 678 C C . ASN A 1 87 ? 12.392 -2.519 4.377 1.00 60.31 87 ASN A C 1
ATOM 680 O O . ASN A 1 87 ? 12.265 -3.365 3.491 1.00 60.31 87 ASN A O 1
ATOM 684 N N . TYR A 1 88 ? 11.837 -2.680 5.586 1.00 64.19 88 TYR A N 1
ATOM 685 C CA . TYR A 1 88 ? 11.041 -3.861 5.892 1.00 64.19 88 TYR A CA 1
ATOM 686 C C . TYR A 1 88 ? 9.820 -3.956 4.954 1.00 64.19 88 TYR A C 1
ATOM 688 O O . TYR A 1 88 ? 9.084 -2.975 4.785 1.00 64.19 88 TYR A O 1
ATOM 696 N N . PRO A 1 89 ? 9.535 -5.149 4.390 1.00 67.06 89 PRO A N 1
ATOM 697 C CA . PRO A 1 89 ? 8.368 -5.372 3.535 1.00 67.06 89 PRO A CA 1
ATOM 698 C C . PRO A 1 89 ? 7.038 -5.039 4.219 1.00 67.06 89 PRO A C 1
ATOM 700 O O . PRO A 1 89 ? 6.049 -4.754 3.549 1.00 67.06 89 PRO A O 1
ATOM 703 N N . ILE A 1 90 ? 7.009 -5.059 5.552 1.00 72.12 90 ILE A N 1
ATOM 704 C CA . ILE A 1 90 ? 5.865 -4.690 6.382 1.00 72.12 90 ILE A CA 1
ATOM 705 C C . ILE A 1 90 ? 6.350 -3.686 7.426 1.00 72.12 90 ILE A C 1
ATOM 707 O O . ILE A 1 90 ? 7.304 -3.953 8.148 1.00 72.12 90 ILE A O 1
ATOM 711 N N . ASP A 1 91 ? 5.664 -2.549 7.547 1.00 67.25 91 ASP A N 1
ATOM 712 C CA . ASP A 1 91 ? 5.938 -1.571 8.605 1.00 67.25 91 ASP A CA 1
ATOM 713 C C . ASP A 1 91 ? 5.786 -2.233 9.989 1.00 67.25 91 ASP A C 1
ATOM 715 O O . ASP A 1 91 ? 4.725 -2.768 10.323 1.00 67.25 91 ASP A O 1
ATOM 719 N N . ILE A 1 92 ? 6.834 -2.191 10.818 1.00 60.09 92 ILE A N 1
ATOM 720 C CA . ILE A 1 92 ? 6.853 -2.844 12.138 1.00 60.09 92 ILE A CA 1
ATOM 721 C C . ILE A 1 92 ? 5.746 -2.301 13.060 1.00 60.09 92 ILE A C 1
ATOM 723 O O . ILE A 1 92 ? 5.186 -3.044 13.871 1.00 60.09 92 ILE A O 1
ATOM 727 N N . LYS A 1 93 ? 5.320 -1.041 12.886 1.00 59.28 93 LYS A N 1
ATOM 728 C CA . LYS A 1 93 ? 4.168 -0.480 13.619 1.00 59.28 93 LYS A CA 1
ATOM 729 C C . LYS A 1 93 ? 2.837 -1.119 13.208 1.00 59.28 93 LYS A C 1
ATOM 731 O O . LYS A 1 93 ? 1.878 -1.091 13.981 1.00 59.28 93 LYS A O 1
ATOM 736 N N . GLN A 1 94 ? 2.770 -1.700 12.012 1.00 59.41 94 GLN A N 1
ATOM 737 C CA . GLN A 1 94 ? 1.620 -2.461 11.516 1.00 59.41 94 GLN A CA 1
ATOM 738 C C . GLN A 1 94 ? 1.700 -3.943 11.914 1.00 59.41 94 GLN A C 1
ATOM 740 O O . GLN A 1 94 ? 0.655 -4.555 12.123 1.00 59.41 94 GLN A O 1
ATOM 745 N N . LEU A 1 95 ? 2.899 -4.507 12.131 1.00 59.22 95 LEU A N 1
ATOM 746 C CA . LEU A 1 95 ? 3.068 -5.871 12.670 1.00 59.22 95 LEU A CA 1
ATOM 747 C C . LEU A 1 95 ? 2.422 -6.042 14.053 1.00 59.22 95 LEU A C 1
ATOM 749 O O . LEU A 1 95 ? 1.798 -7.067 14.319 1.00 59.22 95 LEU A O 1
ATOM 753 N N . ALA A 1 96 ? 2.478 -5.019 14.910 1.00 57.75 96 ALA A N 1
ATOM 754 C CA . ALA A 1 96 ? 1.770 -5.032 16.194 1.00 57.75 96 ALA A CA 1
ATOM 755 C C . ALA A 1 96 ? 0.236 -5.140 16.042 1.00 57.75 96 ALA A C 1
ATOM 757 O O . ALA A 1 96 ? -0.438 -5.624 16.945 1.00 57.75 96 ALA A O 1
ATOM 758 N N . GLN A 1 97 ? -0.313 -4.728 14.894 1.00 52.84 97 GLN A N 1
ATOM 759 C CA . GLN A 1 97 ? -1.750 -4.752 14.581 1.00 52.84 97 GLN A CA 1
ATOM 760 C C . GLN A 1 97 ? -2.186 -6.053 13.880 1.00 52.84 97 GLN A C 1
ATOM 762 O O . GLN A 1 97 ? -3.381 -6.274 13.678 1.00 52.84 97 GLN A O 1
ATOM 767 N N . LEU A 1 98 ? -1.225 -6.903 13.498 1.00 54.12 98 LEU A N 1
ATOM 768 C CA . LEU A 1 98 ? -1.439 -8.205 12.858 1.00 54.12 98 LEU A CA 1
ATOM 769 C C . LEU A 1 98 ? -1.589 -9.357 13.860 1.00 54.12 98 LEU A C 1
ATOM 771 O O . LEU A 1 98 ? -1.984 -10.447 13.449 1.00 54.12 98 LEU A O 1
ATOM 775 N N . ARG A 1 99 ? -1.309 -9.135 15.152 1.00 56.28 99 ARG A N 1
ATOM 776 C CA . ARG A 1 99 ? -1.532 -10.150 16.189 1.00 56.28 99 ARG A CA 1
ATOM 777 C C . ARG A 1 99 ? -3.027 -10.485 16.262 1.00 56.28 99 ARG A C 1
ATOM 779 O O . ARG A 1 99 ? -3.865 -9.584 16.324 1.00 56.28 99 ARG A O 1
ATOM 786 N N . LEU A 1 100 ? -3.323 -11.777 16.121 1.00 50.06 100 LEU A N 1
ATOM 787 C CA . LEU A 1 100 ? -4.635 -12.373 16.372 1.00 50.06 100 LEU A CA 1
ATOM 788 C C . LEU A 1 100 ? -5.013 -12.194 17.841 1.00 50.06 100 LEU A C 1
ATOM 790 O O . LEU A 1 100 ? -4.094 -12.303 18.685 1.00 50.06 100 LEU A O 1
#